Protein AF-A0A4R3QCR0-F1 (afdb_monomer_lite)

Organism: Rhizobium sullae (NCBI:txid50338)

Sequence (129 aa):
MRGSAAILLAMLLVVWSATFSAAKERLPPVQENGTRQLECAALYRLLVEIYPANWQTIRRESMNDRYVLLRSVGRRNLQRAGKAATDADRLMKARITQYIQLAENNEVRRLTDRLPACKELYDRALHED

Radius of gyration: 22.68 Å; chains: 1; bounding box: 49×73×32 Å

pLDDT: mean 82.56, std 18.25, range [41.56, 98.06]

Foldseek 3Di:
DDDPPPVVVVVVVVVVVPPPPVPVPDQDPLLVLLLLLLLLLLLLVLVLVPDDCPPPVVVSVVSVVSNVLSLVSSLVSCVVSVHDSVVSVVSSVVSNVVVVVCVVVVVVVVSVVCVVVSVVSSVVSVVDD

Structure (mmCIF, N/CA/C/O backbone):
data_AF-A0A4R3QCR0-F1
#
_entry.id   AF-A0A4R3QCR0-F1
#
loop_
_atom_site.group_PDB
_atom_site.id
_atom_site.type_symbol
_atom_site.label_atom_id
_atom_site.label_alt_id
_atom_site.label_comp_id
_atom_site.label_asym_id
_atom_site.label_entity_id
_atom_site.label_seq_id
_atom_site.pdbx_PDB_ins_code
_atom_site.Cartn_x
_atom_site.Cartn_y
_atom_site.Cartn_z
_atom_site.occupancy
_atom_site.B_iso_or_equiv
_atom_site.auth_seq_id
_atom_site.auth_comp_id
_atom_site.auth_asym_id
_atom_site.auth_atom_id
_atom_site.pdbx_PDB_model_num
ATOM 1 N N . MET A 1 1 ? 35.091 58.927 -11.529 1.00 48.56 1 MET A N 1
ATOM 2 C CA . MET A 1 1 ? 34.040 58.254 -12.327 1.00 48.56 1 MET A CA 1
ATOM 3 C C . MET A 1 1 ? 34.282 56.744 -12.312 1.00 48.56 1 MET A C 1
ATOM 5 O O . MET A 1 1 ? 34.982 56.225 -13.167 1.00 48.56 1 MET A O 1
ATOM 9 N N . ARG A 1 2 ? 33.793 56.042 -11.286 1.00 50.00 2 ARG A N 1
ATOM 10 C CA . ARG A 1 2 ? 33.835 54.575 -11.152 1.00 50.00 2 ARG A CA 1
ATOM 11 C C . ARG A 1 2 ? 32.579 54.189 -10.372 1.00 50.00 2 ARG A C 1
ATOM 13 O O . ARG A 1 2 ? 32.546 54.416 -9.172 1.00 50.00 2 ARG A O 1
ATOM 20 N N . GLY A 1 3 ? 31.524 53.731 -11.045 1.00 49.22 3 GLY A N 1
ATOM 21 C CA . GLY A 1 3 ? 30.255 53.473 -10.347 1.00 49.22 3 GLY A CA 1
ATOM 22 C C . GLY A 1 3 ? 29.187 52.663 -11.080 1.00 49.22 3 GLY A C 1
ATOM 23 O O . GLY A 1 3 ? 28.200 52.310 -10.451 1.00 49.22 3 GLY A O 1
ATOM 24 N N . SER A 1 4 ? 29.352 52.321 -12.362 1.00 55.62 4 SER A N 1
ATOM 25 C CA . SER A 1 4 ? 28.221 51.786 -13.150 1.00 55.62 4 SER A CA 1
ATOM 26 C C . SER A 1 4 ? 28.352 50.325 -13.593 1.00 55.62 4 SER A C 1
ATOM 28 O O . SER A 1 4 ? 27.378 49.761 -14.073 1.00 55.62 4 SER A O 1
ATOM 30 N N . ALA A 1 5 ? 29.506 49.673 -13.412 1.00 49.84 5 ALA A N 1
ATOM 31 C CA . ALA A 1 5 ? 29.703 48.297 -13.891 1.00 49.84 5 ALA A CA 1
ATOM 32 C C . ALA A 1 5 ? 29.231 47.214 -12.898 1.00 49.84 5 ALA A C 1
ATOM 34 O O . ALA A 1 5 ? 28.810 46.139 -13.315 1.00 49.84 5 ALA A O 1
ATOM 35 N N . ALA A 1 6 ? 29.253 47.489 -11.589 1.00 50.25 6 ALA A N 1
ATOM 36 C CA . ALA A 1 6 ? 28.913 46.489 -10.570 1.00 50.25 6 ALA A CA 1
ATOM 37 C C . ALA A 1 6 ? 27.398 46.230 -10.444 1.00 50.25 6 ALA A C 1
ATOM 39 O O . ALA A 1 6 ? 26.985 45.137 -10.070 1.00 50.25 6 ALA A O 1
ATOM 40 N N . ILE A 1 7 ? 26.562 47.212 -10.795 1.00 49.41 7 ILE A N 1
ATOM 41 C CA . ILE A 1 7 ? 25.100 47.122 -10.643 1.00 49.41 7 ILE A CA 1
ATOM 42 C C . ILE A 1 7 ? 24.472 46.285 -11.772 1.00 49.41 7 ILE A C 1
ATOM 44 O O . ILE A 1 7 ? 23.517 45.547 -11.540 1.00 49.41 7 ILE A O 1
ATOM 48 N N . LEU A 1 8 ? 25.057 46.314 -12.975 1.00 47.03 8 LEU A N 1
ATOM 49 C CA . LEU A 1 8 ? 24.573 45.533 -14.120 1.00 47.03 8 LEU A CA 1
ATOM 50 C C . LEU A 1 8 ? 24.821 44.022 -13.969 1.00 47.03 8 LEU A C 1
ATOM 52 O O . LEU A 1 8 ? 23.990 43.230 -14.408 1.00 47.03 8 LEU A O 1
ATOM 56 N N . LEU A 1 9 ? 25.898 43.603 -13.291 1.00 47.38 9 LEU A N 1
ATOM 57 C CA . LEU A 1 9 ? 26.158 42.176 -13.045 1.00 47.38 9 LEU A CA 1
ATOM 58 C C . LEU A 1 9 ? 25.223 41.567 -11.986 1.00 47.38 9 LEU A C 1
ATOM 60 O O . LEU A 1 9 ? 24.875 40.392 -12.080 1.00 47.38 9 LEU A O 1
ATOM 64 N N . ALA A 1 10 ? 24.777 42.356 -11.005 1.00 48.62 10 ALA A N 1
ATOM 65 C CA . ALA A 1 10 ? 23.866 41.877 -9.966 1.00 48.62 10 ALA A CA 1
ATOM 66 C C . ALA A 1 10 ? 22.436 41.654 -10.496 1.00 48.62 10 ALA A C 1
ATOM 68 O O . ALA A 1 10 ? 21.767 40.713 -10.074 1.00 48.62 10 ALA A O 1
ATOM 69 N N . MET A 1 11 ? 21.974 42.455 -11.465 1.00 44.78 11 MET A N 1
ATOM 70 C CA . MET A 1 11 ? 20.643 42.269 -12.062 1.00 44.78 11 MET A CA 1
ATOM 71 C C . MET A 1 11 ? 20.553 41.041 -12.982 1.00 44.78 11 MET A C 1
ATOM 73 O O . MET A 1 11 ? 19.500 40.410 -13.044 1.00 44.78 11 MET A O 1
ATOM 77 N N . LEU A 1 12 ? 21.648 40.638 -13.635 1.00 46.03 12 LEU A N 1
ATOM 78 C CA . LEU A 1 12 ? 21.669 39.436 -14.483 1.00 46.03 12 LEU A CA 1
ATOM 79 C C . LEU A 1 12 ? 21.646 38.122 -13.681 1.00 46.03 12 LEU A C 1
ATOM 81 O O . LEU A 1 12 ? 21.138 37.119 -14.177 1.00 46.03 12 LEU A O 1
ATOM 85 N N . LEU A 1 13 ? 22.115 38.126 -12.429 1.00 45.19 13 LEU A N 1
ATOM 86 C CA . LEU A 1 13 ? 22.075 36.946 -11.553 1.00 45.19 13 LEU A CA 1
ATOM 87 C C . LEU A 1 13 ? 20.713 36.740 -10.867 1.00 45.19 13 LEU A C 1
ATOM 89 O O . LEU A 1 13 ? 20.330 35.604 -10.591 1.00 45.19 13 LEU A O 1
ATOM 93 N N . VAL A 1 14 ? 19.938 37.806 -10.645 1.00 47.31 14 VAL A N 1
ATOM 94 C CA . VAL A 1 14 ? 18.606 37.696 -10.019 1.00 47.31 14 VAL A CA 1
ATOM 95 C C . VAL A 1 14 ? 17.555 37.181 -11.011 1.00 47.31 14 VAL A C 1
ATOM 97 O O . VAL A 1 14 ? 16.665 36.423 -10.627 1.00 47.31 14 VAL A O 1
ATOM 100 N N . VAL A 1 15 ? 17.685 37.491 -12.305 1.00 47.94 15 VAL A N 1
ATOM 101 C CA . VAL A 1 15 ? 16.725 37.037 -13.333 1.00 47.94 15 VAL A CA 1
ATOM 102 C C . VAL A 1 15 ? 16.910 35.557 -13.704 1.00 47.94 15 VAL A C 1
ATOM 104 O O . VAL A 1 15 ? 15.955 34.910 -14.133 1.00 47.94 15 VAL A O 1
ATOM 107 N N . TRP A 1 16 ? 18.081 34.960 -13.450 1.00 41.56 16 TRP A N 1
ATOM 108 C CA . TRP A 1 16 ? 18.296 33.521 -13.670 1.00 41.56 16 TRP A CA 1
ATOM 109 C C . TRP A 1 16 ? 17.837 32.629 -12.505 1.00 41.56 16 TRP A C 1
ATOM 111 O O . TRP A 1 16 ? 17.959 31.411 -12.567 1.00 41.56 16 TRP A O 1
ATOM 121 N N . SER A 1 17 ? 17.266 33.216 -11.449 1.00 43.81 17 SER A N 1
ATOM 122 C CA . SER A 1 17 ? 16.743 32.462 -10.299 1.00 43.81 17 SER A CA 1
ATOM 123 C C . SER A 1 17 ? 15.225 32.221 -10.364 1.00 43.81 17 SER A C 1
ATOM 125 O O . SER A 1 17 ? 14.676 31.552 -9.494 1.00 43.81 17 SER A O 1
ATOM 127 N N . ALA A 1 18 ? 14.528 32.746 -11.381 1.00 45.50 18 ALA A N 1
ATOM 128 C CA . ALA A 1 18 ? 13.062 32.836 -11.393 1.00 45.50 18 ALA A CA 1
ATOM 129 C C . ALA A 1 18 ? 12.346 31.988 -12.467 1.00 45.50 18 ALA A C 1
ATOM 131 O O . ALA A 1 18 ? 11.178 32.234 -12.758 1.00 45.50 18 ALA A O 1
ATOM 132 N N . THR A 1 19 ? 13.000 30.981 -13.060 1.00 50.78 19 THR A N 1
ATOM 133 C CA . THR A 1 19 ? 12.346 30.048 -14.010 1.00 50.78 19 THR A CA 1
ATOM 134 C C . THR A 1 19 ? 12.459 28.570 -13.644 1.00 50.78 19 THR A C 1
ATOM 136 O O . THR A 1 19 ? 11.952 27.724 -14.377 1.00 50.78 19 THR A O 1
ATOM 139 N N . PHE A 1 20 ? 12.976 28.232 -12.459 1.00 47.97 20 PHE A N 1
ATOM 140 C CA . PHE A 1 20 ? 12.689 26.934 -11.841 1.00 47.97 20 PHE A CA 1
ATOM 141 C C . PHE A 1 20 ? 11.286 26.975 -11.222 1.00 47.97 20 PHE A C 1
ATOM 143 O O . PHE A 1 20 ? 11.092 26.943 -10.009 1.00 47.97 20 PHE A O 1
ATOM 150 N N . SER A 1 21 ? 10.274 27.057 -12.089 1.00 46.69 21 SER A N 1
ATOM 151 C CA . SER A 1 21 ? 8.962 26.520 -11.744 1.00 46.69 21 SER A CA 1
ATOM 152 C C . SER A 1 21 ? 9.188 25.075 -11.327 1.00 46.69 21 SER A C 1
ATOM 154 O O . SER A 1 21 ? 9.714 24.283 -12.108 1.00 46.69 21 SER A O 1
ATOM 156 N N . ALA A 1 22 ? 8.830 24.752 -10.086 1.00 48.81 22 ALA A N 1
ATOM 157 C CA . ALA A 1 22 ? 8.819 23.403 -9.550 1.00 48.81 22 ALA A CA 1
ATOM 158 C C . ALA A 1 22 ? 7.831 22.541 -10.354 1.00 48.81 22 ALA A C 1
ATOM 160 O O . ALA A 1 22 ? 6.705 22.280 -9.930 1.00 48.81 22 ALA A O 1
ATOM 161 N N . ALA A 1 23 ? 8.235 22.113 -11.549 1.00 51.41 23 ALA A N 1
ATOM 162 C CA . ALA A 1 23 ? 7.595 21.029 -12.256 1.00 51.41 23 ALA A CA 1
ATOM 163 C C . ALA A 1 23 ? 7.805 19.803 -11.372 1.00 51.41 23 ALA A C 1
ATOM 165 O O . ALA A 1 23 ? 8.915 19.291 -11.253 1.00 51.41 23 ALA A O 1
ATOM 166 N N . LYS A 1 24 ? 6.749 19.408 -10.661 1.00 55.88 24 LYS A N 1
ATOM 167 C CA . LYS A 1 24 ? 6.708 18.204 -9.836 1.00 55.88 24 LYS A CA 1
ATOM 168 C C . LYS A 1 24 ? 7.188 17.052 -10.716 1.00 55.88 24 LYS A C 1
ATOM 170 O O . LYS A 1 24 ? 6.463 16.658 -11.628 1.00 55.88 24 LYS A O 1
ATOM 175 N N . GLU A 1 25 ? 8.425 16.608 -10.510 1.00 61.38 25 GLU A N 1
ATOM 176 C CA . GLU A 1 25 ? 9.076 15.632 -11.378 1.00 61.38 25 GLU A CA 1
ATOM 177 C C . GLU A 1 25 ? 8.193 14.385 -11.433 1.00 61.38 25 GLU A C 1
ATOM 179 O O . GLU A 1 25 ? 7.964 13.705 -10.427 1.00 61.38 25 GLU A O 1
ATOM 184 N N . ARG A 1 26 ? 7.562 14.167 -12.589 1.00 75.94 26 ARG A N 1
ATOM 185 C CA . ARG A 1 26 ? 6.602 13.084 -12.757 1.00 75.94 26 ARG A CA 1
ATOM 186 C C . ARG A 1 26 ? 7.407 11.800 -12.838 1.00 75.94 26 ARG A C 1
ATOM 188 O O . ARG A 1 26 ? 8.263 11.664 -13.709 1.00 75.94 26 ARG A O 1
ATOM 195 N N . LEU A 1 27 ? 7.150 10.879 -11.914 1.00 80.19 27 LEU A N 1
ATOM 196 C CA . LEU A 1 27 ? 7.825 9.588 -11.925 1.00 80.19 27 LEU A CA 1
ATOM 197 C C . LEU A 1 27 ? 7.560 8.874 -13.260 1.00 80.19 27 LEU A C 1
ATOM 199 O O . LEU A 1 27 ? 6.458 8.997 -13.805 1.00 80.19 27 LEU A O 1
ATOM 203 N N . PRO A 1 28 ? 8.524 8.089 -13.771 1.00 89.00 28 PRO A N 1
ATOM 204 C CA . PRO A 1 28 ? 8.265 7.195 -14.889 1.00 89.00 28 PRO A CA 1
ATOM 205 C C . PRO A 1 28 ? 7.031 6.323 -14.595 1.00 89.00 28 PRO A C 1
ATOM 207 O O . PRO A 1 28 ? 6.899 5.857 -13.457 1.00 89.00 28 PRO A O 1
ATOM 210 N N . PRO A 1 29 ? 6.152 6.038 -15.576 1.00 89.62 29 PRO A N 1
ATOM 211 C CA . PRO A 1 29 ? 4.887 5.336 -15.333 1.00 89.62 29 PRO A CA 1
ATOM 212 C C . PRO A 1 29 ? 5.035 4.012 -14.572 1.00 89.62 29 PRO A C 1
ATOM 214 O O . PRO A 1 29 ? 4.237 3.708 -13.689 1.00 89.62 29 PRO A O 1
ATOM 217 N N . VAL A 1 30 ? 6.096 3.250 -14.854 1.00 89.69 30 VAL A N 1
ATOM 218 C CA . VAL A 1 30 ? 6.402 1.983 -14.167 1.00 89.69 30 VAL A CA 1
ATOM 219 C C . VAL A 1 30 ? 6.744 2.212 -12.690 1.00 89.69 30 VAL A C 1
ATOM 221 O O . VAL A 1 30 ? 6.282 1.472 -11.820 1.00 89.69 30 VAL A O 1
ATOM 224 N N . GLN A 1 31 ? 7.501 3.269 -12.382 1.00 91.81 31 GLN A N 1
ATOM 225 C CA . GLN A 1 31 ? 7.823 3.639 -11.006 1.00 91.81 31 GLN A CA 1
ATOM 226 C C . GLN A 1 31 ? 6.589 4.176 -10.270 1.00 91.81 31 GLN A C 1
ATOM 228 O O . GLN A 1 31 ? 6.372 3.832 -9.106 1.00 91.81 31 GLN A O 1
ATOM 233 N N . GLU A 1 32 ? 5.775 5.004 -10.930 1.00 92.88 32 GLU A N 1
ATOM 234 C CA . GL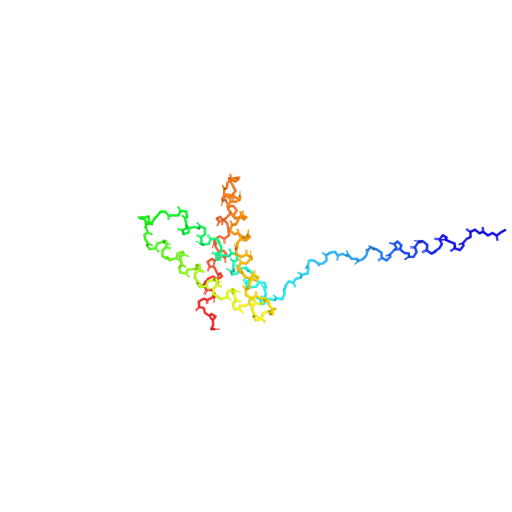U A 1 32 ? 4.525 5.523 -10.367 1.00 92.88 32 GLU A CA 1
ATOM 235 C C . GLU A 1 32 ? 3.564 4.375 -10.030 1.00 92.88 32 GLU A C 1
ATOM 237 O O . GLU A 1 32 ? 3.059 4.303 -8.907 1.00 92.88 32 GLU A O 1
ATOM 242 N N . ASN A 1 33 ? 3.372 3.434 -10.961 1.00 93.50 33 ASN A N 1
ATOM 243 C CA . ASN A 1 33 ? 2.522 2.264 -10.753 1.00 93.50 33 ASN A CA 1
ATOM 244 C C . ASN A 1 33 ? 3.041 1.401 -9.594 1.00 93.50 33 ASN A C 1
ATOM 246 O O . ASN A 1 33 ? 2.285 1.099 -8.671 1.00 93.50 33 ASN A O 1
ATOM 250 N N . GLY A 1 34 ? 4.345 1.096 -9.575 1.00 94.31 34 GLY A N 1
ATOM 251 C CA . GLY A 1 34 ? 4.966 0.338 -8.485 1.00 94.31 34 GLY A CA 1
ATOM 252 C C . GLY A 1 34 ? 4.810 1.017 -7.120 1.00 94.31 34 GLY A C 1
ATOM 253 O O . GLY A 1 34 ? 4.478 0.365 -6.131 1.00 94.31 34 GLY A O 1
ATOM 254 N N . THR A 1 35 ? 4.955 2.344 -7.067 1.00 96.00 35 THR A N 1
ATOM 255 C CA . THR A 1 35 ? 4.744 3.128 -5.839 1.00 96.00 35 THR A CA 1
ATOM 256 C C . THR A 1 35 ? 3.296 3.023 -5.360 1.00 96.00 35 THR A C 1
ATOM 258 O O . THR A 1 35 ? 3.054 2.725 -4.192 1.00 96.00 35 THR A O 1
ATOM 261 N N . ARG A 1 36 ? 2.318 3.206 -6.257 1.00 96.62 36 ARG A N 1
ATOM 262 C CA . ARG A 1 36 ? 0.888 3.111 -5.918 1.00 96.62 36 ARG A CA 1
ATOM 263 C C . ARG A 1 36 ? 0.482 1.705 -5.472 1.00 96.62 36 ARG A C 1
ATOM 265 O O . ARG A 1 36 ? -0.297 1.571 -4.532 1.00 96.62 36 ARG A O 1
ATOM 272 N N . GLN A 1 37 ? 1.025 0.666 -6.104 1.00 97.44 37 GLN A N 1
ATOM 273 C CA . GLN A 1 37 ? 0.806 -0.725 -5.703 1.00 97.44 37 GLN A CA 1
ATOM 274 C C . GLN A 1 37 ? 1.302 -0.964 -4.268 1.00 97.44 37 GLN A C 1
ATOM 276 O O . GLN A 1 37 ? 0.566 -1.505 -3.445 1.00 97.44 37 GLN A O 1
ATOM 281 N N . LEU A 1 38 ? 2.498 -0.479 -3.922 1.00 97.81 38 LEU A N 1
ATOM 282 C CA . LEU A 1 38 ? 3.041 -0.604 -2.565 1.00 97.81 38 LEU A CA 1
ATOM 283 C C . LEU A 1 38 ? 2.292 0.238 -1.523 1.00 97.81 38 LEU A C 1
ATOM 285 O O . LEU A 1 38 ? 2.139 -0.208 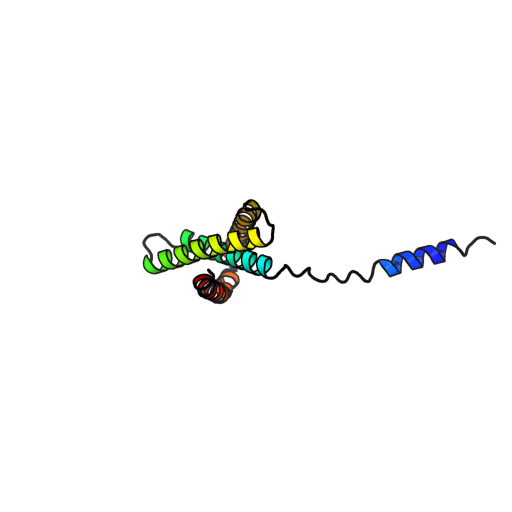-0.387 1.00 97.81 38 LEU A O 1
ATOM 289 N N . GLU A 1 39 ? 1.787 1.417 -1.892 1.00 97.38 39 GLU A N 1
ATOM 290 C CA . GLU A 1 39 ? 0.888 2.203 -1.036 1.00 97.38 39 GLU A CA 1
ATOM 291 C C . GLU A 1 39 ? -0.390 1.429 -0.699 1.00 97.38 39 GLU A C 1
ATOM 293 O O . GLU A 1 39 ? -0.773 1.319 0.464 1.00 97.38 39 GLU A O 1
ATOM 298 N N . CYS A 1 40 ? -1.029 0.833 -1.703 1.00 98.06 40 CYS A N 1
ATOM 299 C CA . CYS A 1 40 ? -2.222 0.023 -1.488 1.00 98.06 40 CYS A CA 1
ATOM 300 C C . CYS A 1 40 ? -1.924 -1.267 -0.712 1.00 98.06 40 CYS A C 1
ATOM 302 O O . CYS A 1 40 ? -2.716 -1.659 0.145 1.00 98.06 40 CYS A O 1
ATOM 304 N N . ALA A 1 41 ? -0.761 -1.889 -0.931 1.00 97.75 41 ALA A N 1
ATOM 305 C CA . ALA A 1 41 ? -0.310 -3.024 -0.130 1.00 97.75 41 ALA A CA 1
ATOM 306 C C . ALA A 1 41 ? -0.141 -2.640 1.350 1.00 97.75 41 ALA A C 1
ATOM 308 O O . ALA A 1 41 ? -0.593 -3.371 2.228 1.00 97.75 41 ALA A O 1
ATOM 309 N N . ALA A 1 42 ? 0.457 -1.480 1.639 1.00 97.38 42 ALA A N 1
ATOM 310 C CA . ALA A 1 42 ? 0.578 -0.957 2.999 1.00 97.38 42 ALA A CA 1
ATOM 311 C C . ALA A 1 42 ? -0.795 -0.738 3.660 1.00 97.38 42 ALA A C 1
ATOM 313 O O . ALA A 1 42 ? -0.977 -1.098 4.822 1.00 97.38 42 ALA A O 1
ATOM 314 N N . LEU A 1 43 ? -1.775 -0.214 2.917 1.00 96.31 43 LEU A N 1
ATOM 315 C CA . LEU A 1 43 ? -3.135 -0.017 3.424 1.00 96.31 43 LEU A CA 1
ATOM 316 C C . LEU A 1 43 ? -3.828 -1.350 3.745 1.00 96.31 43 LEU A C 1
ATOM 318 O O . LEU A 1 43 ? -4.388 -1.503 4.827 1.00 96.31 43 LEU A O 1
ATOM 322 N N . TYR A 1 44 ? -3.759 -2.337 2.847 1.00 95.88 44 TYR A N 1
ATOM 323 C CA . TYR A 1 44 ? -4.334 -3.660 3.115 1.00 95.88 44 TYR A CA 1
ATOM 324 C C . TYR A 1 44 ? -3.632 -4.383 4.262 1.00 95.88 44 TYR A C 1
ATOM 326 O O . TYR A 1 44 ? -4.302 -5.043 5.053 1.00 95.88 44 TYR A O 1
ATOM 334 N N . ARG A 1 45 ? -2.311 -4.218 4.406 1.00 95.19 45 ARG A N 1
ATOM 335 C CA . ARG A 1 45 ? -1.575 -4.763 5.549 1.00 95.19 45 ARG A CA 1
ATOM 336 C C . ARG A 1 45 ? -2.104 -4.205 6.867 1.00 95.19 45 ARG A C 1
ATOM 338 O O . ARG A 1 45 ? -2.384 -4.987 7.769 1.00 95.19 45 ARG A O 1
ATOM 345 N N . LEU A 1 46 ? -2.286 -2.886 6.942 1.00 92.62 46 LEU A N 1
ATOM 346 C CA . LEU A 1 46 ? -2.843 -2.226 8.120 1.00 92.62 46 LEU A CA 1
ATOM 347 C C . LEU A 1 46 ? -4.244 -2.765 8.446 1.00 92.62 46 LEU A C 1
ATOM 349 O O . LEU A 1 46 ? -4.528 -3.101 9.590 1.00 92.62 46 LEU A O 1
ATOM 353 N N . LEU A 1 47 ? -5.109 -2.920 7.440 1.00 90.25 47 LEU A N 1
ATOM 354 C CA . LEU A 1 47 ? -6.441 -3.492 7.649 1.00 90.25 47 LEU A CA 1
ATOM 355 C C . LEU A 1 47 ? -6.376 -4.938 8.170 1.00 90.25 47 LEU A C 1
ATOM 357 O O . LEU A 1 47 ? -7.088 -5.279 9.106 1.00 90.25 47 LEU A O 1
ATOM 361 N N . VAL A 1 48 ? -5.500 -5.788 7.631 1.00 90.94 48 VAL A N 1
ATOM 362 C CA . VAL A 1 48 ? -5.334 -7.174 8.118 1.00 90.94 48 VAL A CA 1
ATOM 363 C C . VAL A 1 48 ? -4.870 -7.232 9.578 1.00 90.94 48 VAL A C 1
ATOM 365 O O . VAL A 1 48 ? -5.234 -8.173 10.285 1.00 90.94 48 VAL A O 1
ATOM 368 N N . GLU A 1 49 ? -4.067 -6.260 10.016 1.00 87.69 49 GLU A N 1
ATOM 369 C CA . GLU A 1 49 ? -3.571 -6.163 11.395 1.00 87.69 49 GLU A CA 1
ATOM 370 C C . GLU A 1 49 ? -4.630 -5.636 12.373 1.00 87.69 49 GLU A C 1
ATOM 372 O O . GLU A 1 49 ? -4.675 -6.094 13.511 1.00 87.69 49 GLU A O 1
ATOM 377 N N . ILE A 1 50 ? -5.498 -4.717 11.938 1.00 83.88 50 ILE A N 1
ATOM 378 C CA . ILE A 1 50 ? -6.550 -4.136 12.789 1.00 83.88 50 ILE A CA 1
ATOM 379 C C . ILE A 1 50 ? -7.757 -5.076 12.926 1.00 83.88 50 ILE A C 1
ATOM 381 O O . ILE A 1 50 ? -8.414 -5.091 13.967 1.00 83.88 50 ILE A O 1
ATOM 385 N N . TYR A 1 51 ? -8.080 -5.860 11.893 1.00 76.06 51 TYR A N 1
ATOM 386 C CA . TYR A 1 51 ? -9.212 -6.785 11.956 1.00 76.06 51 TYR A CA 1
ATOM 387 C C . TYR A 1 51 ? -8.855 -8.040 12.773 1.00 76.06 51 TYR A C 1
ATOM 389 O O . TYR A 1 51 ? -7.912 -8.755 12.414 1.00 76.06 51 TYR A O 1
ATOM 397 N N . PRO A 1 52 ? -9.614 -8.363 13.841 1.00 70.31 52 PRO A N 1
ATOM 398 C CA . PRO A 1 52 ? -9.318 -9.523 14.668 1.00 70.31 52 PRO A CA 1
ATOM 399 C C . PRO A 1 52 ? -9.486 -10.819 13.869 1.00 70.31 52 PRO A C 1
ATOM 401 O O . PRO A 1 52 ? -10.332 -10.925 12.981 1.00 70.31 52 PRO A O 1
ATOM 404 N N . ALA A 1 53 ? -8.660 -11.820 14.183 1.00 69.75 53 ALA A N 1
ATOM 405 C CA . ALA A 1 53 ? -8.535 -13.045 13.388 1.00 69.75 53 ALA A CA 1
ATOM 406 C C . ALA A 1 53 ? -9.846 -13.845 13.244 1.00 69.75 53 ALA A C 1
ATOM 408 O O . ALA A 1 53 ? -9.990 -14.606 12.292 1.00 69.75 53 ALA A O 1
ATOM 409 N N . ASN A 1 54 ? -10.795 -13.661 14.165 1.00 71.25 54 ASN A N 1
ATOM 410 C CA . ASN A 1 54 ? -12.106 -14.312 14.185 1.00 71.25 54 ASN A CA 1
ATOM 411 C C . ASN A 1 54 ? -13.223 -13.505 13.490 1.00 71.25 54 ASN A C 1
ATOM 413 O O . ASN A 1 54 ? -14.353 -13.984 13.401 1.00 71.25 54 ASN A O 1
ATOM 417 N N . TRP A 1 55 ? -12.947 -12.295 12.994 1.00 60.75 55 TRP A N 1
ATOM 418 C CA . TRP A 1 55 ? -13.927 -11.484 12.272 1.00 60.75 55 TRP A CA 1
ATOM 419 C C . TRP A 1 55 ? -13.925 -11.851 10.787 1.00 60.75 55 TRP A C 1
ATOM 421 O O . TRP A 1 55 ? -12.945 -11.599 10.093 1.00 60.75 55 TRP A O 1
ATOM 431 N N . GLN A 1 56 ? -15.047 -12.405 10.301 1.00 67.31 56 GLN A N 1
ATOM 432 C CA . GLN A 1 56 ? -15.341 -12.701 8.885 1.00 67.31 56 GLN A CA 1
ATOM 433 C C . GLN A 1 56 ? -14.097 -13.112 8.086 1.00 67.31 56 GLN A C 1
ATOM 435 O O . GLN A 1 56 ? -13.634 -12.360 7.226 1.00 67.31 56 GLN A O 1
ATOM 440 N N . THR A 1 57 ? -13.575 -14.304 8.384 1.00 72.00 57 THR A N 1
ATOM 441 C CA . THR A 1 57 ? -12.323 -14.870 7.856 1.00 72.00 57 THR A CA 1
ATOM 442 C C . THR A 1 57 ? -12.107 -14.579 6.368 1.00 72.00 57 THR A C 1
ATOM 444 O O . THR A 1 57 ? -11.062 -14.053 6.000 1.00 72.00 57 THR A O 1
ATOM 447 N N . ILE A 1 58 ? -13.150 -14.754 5.547 1.00 78.69 58 ILE A N 1
ATOM 448 C CA . ILE A 1 58 ? -13.141 -14.493 4.097 1.00 78.69 58 ILE A CA 1
ATOM 449 C C . ILE A 1 58 ? -12.708 -13.056 3.751 1.00 78.69 58 ILE A C 1
ATOM 451 O O . ILE A 1 58 ? -11.959 -12.833 2.801 1.00 78.69 58 ILE A O 1
ATOM 455 N N . ARG A 1 59 ? -13.155 -12.042 4.505 1.00 84.62 59 ARG A N 1
ATOM 456 C CA . ARG A 1 59 ? -12.762 -10.645 4.253 1.00 84.62 59 ARG A CA 1
ATOM 457 C C . ARG A 1 59 ? -11.301 -10.405 4.599 1.00 84.62 59 ARG A C 1
ATOM 459 O O . ARG A 1 59 ? -10.614 -9.706 3.857 1.00 84.62 59 ARG A O 1
ATOM 466 N N . ARG A 1 60 ? -10.830 -10.962 5.716 1.00 87.44 60 ARG A N 1
ATOM 467 C CA . ARG A 1 60 ? -9.435 -10.825 6.148 1.00 87.44 60 ARG A CA 1
ATOM 468 C C . ARG A 1 60 ? -8.486 -11.542 5.190 1.00 87.44 60 ARG A C 1
ATOM 470 O O . ARG A 1 60 ? -7.471 -10.962 4.819 1.00 87.44 60 ARG A O 1
ATOM 477 N N . GLU A 1 61 ? -8.848 -12.743 4.749 1.00 89.62 61 GLU A N 1
ATOM 478 C CA . GLU A 1 61 ? -8.138 -13.492 3.706 1.00 89.62 61 GLU A CA 1
ATOM 479 C C . GLU A 1 61 ? -8.074 -12.687 2.408 1.00 89.62 61 GLU A C 1
ATOM 481 O O . GLU A 1 61 ? -6.983 -12.403 1.927 1.00 89.62 61 GLU A O 1
ATOM 486 N N . SER A 1 62 ? -9.211 -12.171 1.927 1.00 91.50 62 SER A N 1
ATOM 487 C CA . SER A 1 62 ? -9.240 -11.336 0.721 1.00 91.50 62 SER A CA 1
ATOM 488 C C . SER A 1 62 ? -8.351 -10.089 0.836 1.00 91.50 62 SER A C 1
ATOM 490 O O . SER A 1 62 ? -7.668 -9.722 -0.120 1.00 91.50 62 SER A O 1
ATOM 492 N N . MET A 1 63 ? -8.312 -9.425 1.996 1.00 92.44 63 MET A N 1
ATOM 493 C CA . MET A 1 63 ? -7.403 -8.292 2.220 1.00 92.44 63 MET A CA 1
ATOM 494 C C . MET A 1 63 ? -5.933 -8.726 2.240 1.00 92.44 63 MET A C 1
ATOM 496 O O . MET A 1 63 ? -5.079 -8.014 1.708 1.00 92.44 63 MET A O 1
ATOM 500 N N . ASN A 1 64 ? -5.633 -9.893 2.807 1.00 93.56 64 ASN A N 1
ATOM 501 C CA . ASN A 1 64 ? -4.286 -10.446 2.810 1.00 93.56 64 ASN A CA 1
ATOM 502 C C . ASN A 1 64 ? -3.816 -10.813 1.393 1.00 93.56 64 ASN A C 1
ATOM 504 O O . ASN A 1 64 ? -2.696 -10.465 1.026 1.00 93.56 64 ASN A O 1
ATOM 508 N N . ASP A 1 65 ? -4.672 -11.412 0.569 1.00 95.00 65 ASP A N 1
ATOM 509 C CA . ASP A 1 65 ? -4.348 -11.751 -0.822 1.00 95.00 65 ASP A CA 1
ATOM 510 C C . ASP A 1 65 ? -4.034 -10.499 -1.645 1.00 95.00 65 ASP A C 1
ATOM 512 O O . ASP A 1 65 ? -3.043 -10.446 -2.380 1.00 95.00 65 ASP A O 1
ATOM 516 N N . ARG A 1 66 ? -4.827 -9.435 -1.457 1.00 96.56 66 ARG A N 1
ATOM 517 C CA . ARG A 1 66 ? -4.571 -8.128 -2.080 1.00 96.56 66 ARG A CA 1
ATOM 518 C C . ARG A 1 66 ? -3.240 -7.536 -1.637 1.00 96.56 66 ARG A C 1
ATOM 520 O O . ARG A 1 66 ? -2.496 -7.025 -2.473 1.00 96.56 66 ARG A O 1
ATOM 527 N N . TYR A 1 67 ? -2.924 -7.615 -0.342 1.00 96.56 67 TYR A N 1
ATOM 528 C CA . TYR A 1 67 ? -1.628 -7.197 0.192 1.00 96.56 67 TYR A CA 1
ATOM 529 C C . TYR A 1 67 ? -0.475 -7.962 -0.471 1.00 96.56 67 TYR A C 1
ATOM 531 O O . TYR A 1 67 ? 0.470 -7.335 -0.957 1.00 96.56 67 TYR A O 1
ATOM 539 N N . VAL A 1 68 ? -0.554 -9.295 -0.516 1.00 96.50 68 VAL A N 1
ATOM 540 C CA . VAL A 1 68 ? 0.503 -10.155 -1.062 1.00 96.50 68 VAL A CA 1
ATOM 541 C C . VAL A 1 68 ? 0.742 -9.847 -2.539 1.00 96.50 68 VAL A C 1
ATOM 543 O O . VAL A 1 68 ? 1.891 -9.611 -2.930 1.00 96.50 68 VAL A O 1
ATOM 546 N N . LEU A 1 69 ? -0.322 -9.782 -3.347 1.00 97.25 69 LEU A N 1
ATOM 547 C CA . LEU A 1 69 ? -0.208 -9.512 -4.780 1.00 97.25 69 LEU A CA 1
ATOM 548 C C . LEU A 1 69 ? 0.390 -8.127 -5.042 1.00 97.25 69 LEU A C 1
ATOM 550 O O . LEU A 1 69 ? 1.413 -8.013 -5.719 1.00 97.25 69 LEU A O 1
ATOM 554 N N . LEU A 1 70 ? -0.194 -7.073 -4.465 1.00 97.62 70 LEU A N 1
ATOM 555 C CA . LEU A 1 70 ? 0.245 -5.699 -4.715 1.00 97.62 70 LEU A CA 1
ATOM 556 C C . LEU A 1 70 ? 1.663 -5.435 -4.199 1.00 97.62 70 LEU A C 1
ATOM 558 O O . LEU A 1 70 ? 2.421 -4.707 -4.840 1.00 97.62 70 LEU A O 1
ATOM 562 N N . ARG A 1 71 ? 2.066 -6.062 -3.085 1.00 96.62 71 ARG A N 1
ATOM 563 C CA . ARG A 1 71 ? 3.455 -6.001 -2.611 1.00 96.62 71 ARG A CA 1
ATOM 564 C C . ARG A 1 71 ? 4.412 -6.632 -3.617 1.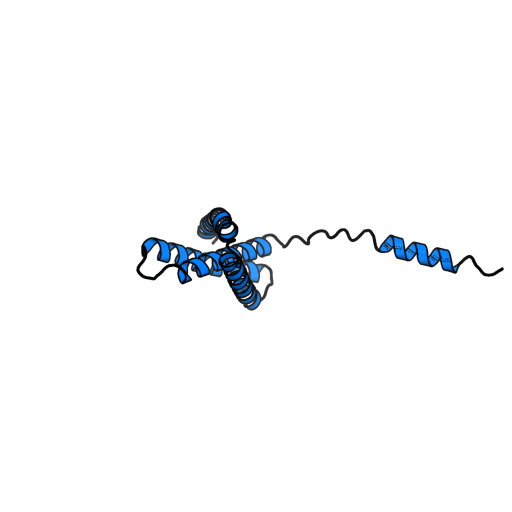00 96.62 71 ARG A C 1
ATOM 566 O O . ARG A 1 71 ? 5.475 -6.073 -3.884 1.00 96.62 71 ARG A O 1
ATOM 573 N N . SER A 1 72 ? 4.053 -7.799 -4.144 1.00 95.75 72 SER A N 1
ATOM 574 C CA . SER A 1 72 ? 4.878 -8.540 -5.098 1.00 95.75 72 SER A CA 1
ATOM 575 C C . SER A 1 72 ? 5.038 -7.773 -6.413 1.00 95.75 72 SER A C 1
ATOM 577 O O . SER A 1 72 ? 6.162 -7.466 -6.814 1.00 95.75 72 SER A O 1
ATOM 579 N N . VAL A 1 73 ? 3.927 -7.377 -7.040 1.00 95.69 73 VAL A N 1
ATOM 580 C CA . VAL A 1 73 ? 3.931 -6.642 -8.315 1.00 95.69 73 VAL A CA 1
ATOM 581 C C . VAL A 1 73 ? 4.578 -5.263 -8.151 1.00 95.69 73 VAL A C 1
ATOM 583 O O . VAL A 1 73 ? 5.439 -4.890 -8.946 1.00 95.69 73 VAL A O 1
ATOM 586 N N . GLY A 1 74 ? 4.276 -4.550 -7.060 1.00 95.50 74 GLY A N 1
ATOM 587 C CA . GLY A 1 74 ? 4.875 -3.249 -6.760 1.00 95.50 74 GLY A CA 1
ATOM 588 C C . GLY A 1 74 ? 6.396 -3.302 -6.611 1.00 95.50 74 GLY A C 1
ATOM 589 O O . GLY A 1 74 ? 7.104 -2.461 -7.167 1.00 95.50 74 GLY A O 1
ATOM 590 N N . ARG A 1 75 ? 6.923 -4.335 -5.935 1.00 95.50 75 ARG A N 1
ATOM 591 C CA . ARG A 1 75 ? 8.372 -4.591 -5.852 1.00 95.50 75 ARG A CA 1
ATOM 592 C C . ARG A 1 75 ? 8.980 -4.839 -7.230 1.00 95.50 75 ARG A C 1
ATOM 594 O O . ARG A 1 75 ? 9.994 -4.219 -7.544 1.00 95.50 75 ARG A O 1
ATOM 601 N N . ARG A 1 76 ? 8.361 -5.695 -8.053 1.00 94.50 76 ARG A N 1
ATOM 602 C CA . ARG A 1 76 ? 8.841 -5.978 -9.418 1.00 94.50 76 ARG A CA 1
ATOM 603 C C . ARG A 1 76 ? 8.858 -4.720 -10.281 1.00 94.50 76 ARG A C 1
ATOM 605 O O . ARG A 1 76 ? 9.843 -4.466 -10.964 1.00 94.50 76 ARG A O 1
ATOM 612 N N . ASN A 1 77 ? 7.809 -3.904 -10.218 1.00 94.19 77 ASN A N 1
ATOM 613 C CA . ASN A 1 77 ? 7.719 -2.665 -10.987 1.00 94.19 77 ASN A CA 1
ATOM 614 C C . ASN A 1 77 ? 8.756 -1.627 -10.531 1.00 94.19 77 ASN A C 1
ATOM 616 O O . ASN A 1 77 ? 9.418 -1.022 -11.371 1.00 94.19 77 ASN A O 1
ATOM 620 N N . LEU A 1 78 ? 9.003 -1.482 -9.225 1.00 93.38 78 LEU A N 1
ATOM 621 C CA . LEU A 1 78 ? 10.102 -0.637 -8.748 1.00 93.38 78 LEU A CA 1
ATOM 622 C C . LEU A 1 78 ? 11.478 -1.148 -9.203 1.00 93.38 78 LEU A C 1
ATOM 624 O O . LEU A 1 78 ? 12.307 -0.347 -9.630 1.00 93.38 78 LEU A O 1
ATOM 628 N N . GLN A 1 79 ? 11.710 -2.462 -9.178 1.00 93.69 79 GLN A N 1
ATOM 629 C CA . GLN A 1 79 ? 12.953 -3.060 -9.679 1.00 93.69 79 GLN A CA 1
ATOM 630 C C . GLN A 1 79 ? 13.138 -2.833 -11.186 1.00 93.69 79 GLN A C 1
ATOM 632 O O . GLN A 1 79 ? 14.220 -2.436 -11.610 1.00 93.69 79 GLN A O 1
ATOM 637 N N . ARG A 1 80 ? 12.081 -3.008 -11.993 1.00 92.19 80 ARG A N 1
ATOM 638 C CA . ARG A 1 80 ? 12.078 -2.693 -13.436 1.00 92.19 80 ARG A CA 1
ATOM 639 C C . ARG A 1 80 ? 12.373 -1.214 -13.704 1.00 92.19 80 ARG A C 1
ATOM 641 O O . ARG A 1 80 ? 12.994 -0.889 -14.707 1.00 92.19 80 ARG A O 1
ATOM 648 N N . ALA A 1 81 ? 11.974 -0.329 -12.793 1.00 91.81 81 ALA A N 1
ATOM 649 C CA . ALA A 1 81 ? 12.309 1.093 -12.827 1.00 91.81 81 ALA A CA 1
ATOM 650 C C . ALA A 1 81 ? 13.718 1.421 -12.279 1.00 91.81 81 ALA A C 1
ATOM 652 O O . ALA A 1 81 ? 14.032 2.591 -12.061 1.00 91.81 81 ALA A O 1
ATOM 653 N N . GLY A 1 82 ? 14.559 0.415 -12.017 1.00 91.75 82 GLY A N 1
ATOM 654 C CA . GLY A 1 82 ? 15.934 0.590 -11.540 1.00 91.75 82 GLY A CA 1
ATOM 655 C C . GLY A 1 82 ? 16.062 0.930 -10.052 1.00 91.75 82 GLY A C 1
ATOM 656 O O . GLY A 1 82 ? 17.125 1.373 -9.621 1.00 91.75 82 GLY A O 1
ATOM 657 N N . LYS A 1 83 ? 15.003 0.760 -9.249 1.00 91.62 83 LYS A N 1
ATOM 658 C CA . LYS A 1 83 ? 15.053 0.973 -7.792 1.00 91.62 83 LYS A CA 1
ATOM 659 C C . LYS A 1 83 ? 15.520 -0.278 -7.055 1.00 91.62 83 LYS A C 1
ATOM 661 O O . LYS A 1 83 ? 15.279 -1.407 -7.488 1.00 91.62 83 LYS A O 1
ATOM 666 N N . ALA A 1 84 ? 16.153 -0.079 -5.901 1.00 83.00 84 ALA A N 1
ATOM 667 C CA . ALA A 1 84 ? 16.597 -1.188 -5.072 1.00 83.00 84 ALA A CA 1
ATOM 668 C C . ALA A 1 84 ? 15.398 -1.879 -4.405 1.00 83.00 84 ALA A C 1
ATOM 670 O O . ALA A 1 84 ? 14.407 -1.244 -4.045 1.00 83.00 84 ALA A O 1
ATOM 671 N N . ALA A 1 85 ? 15.499 -3.188 -4.155 1.00 79.06 85 ALA A N 1
ATOM 672 C CA . ALA A 1 85 ? 14.456 -3.924 -3.430 1.00 79.06 85 ALA A CA 1
ATOM 673 C C . ALA A 1 85 ? 14.201 -3.347 -2.022 1.00 79.06 85 ALA A C 1
ATOM 675 O O . ALA A 1 85 ? 13.072 -3.359 -1.533 1.00 79.06 85 ALA A O 1
ATOM 676 N N . THR A 1 86 ? 15.244 -2.797 -1.396 1.00 85.94 86 THR A N 1
ATOM 677 C CA . THR A 1 86 ? 15.180 -2.123 -0.094 1.00 85.94 86 THR A CA 1
ATOM 678 C C . THR A 1 86 ? 14.343 -0.843 -0.127 1.00 85.94 86 THR A C 1
ATOM 680 O O . THR A 1 86 ? 13.772 -0.472 0.898 1.00 85.94 86 THR A O 1
ATOM 683 N N . ASP A 1 87 ? 14.201 -0.193 -1.287 1.00 89.19 87 ASP A N 1
ATOM 684 C CA . ASP A 1 87 ? 13.363 1.000 -1.434 1.00 89.19 87 ASP A CA 1
ATOM 685 C C . ASP A 1 87 ? 11.878 0.654 -1.320 1.00 89.19 87 ASP A C 1
ATOM 687 O O . ASP A 1 87 ? 11.115 1.413 -0.725 1.00 89.19 87 ASP A O 1
ATOM 691 N N . ALA A 1 88 ? 11.471 -0.518 -1.816 1.00 90.56 88 ALA A N 1
ATOM 692 C CA . ALA A 1 88 ? 10.095 -0.983 -1.701 1.00 90.56 88 ALA A CA 1
ATOM 693 C C . ALA A 1 88 ? 9.702 -1.245 -0.241 1.00 90.56 88 ALA A C 1
ATOM 695 O O . ALA A 1 88 ? 8.648 -0.794 0.209 1.00 90.56 88 ALA A O 1
ATOM 696 N N . ASP A 1 89 ? 10.564 -1.929 0.518 1.00 91.94 89 ASP A N 1
ATOM 697 C CA . ASP A 1 89 ? 10.309 -2.209 1.935 1.00 91.94 89 ASP A CA 1
ATOM 698 C C . ASP A 1 89 ? 10.345 -0.912 2.773 1.00 91.94 89 ASP A C 1
ATOM 700 O O . ASP A 1 89 ? 9.510 -0.726 3.663 1.00 91.94 89 ASP A O 1
ATOM 704 N N . ARG A 1 90 ? 11.236 0.039 2.443 1.00 94.88 90 ARG A N 1
ATOM 705 C CA . ARG A 1 90 ? 11.270 1.372 3.073 1.00 94.88 90 ARG A CA 1
ATOM 706 C C . ARG A 1 90 ? 9.994 2.167 2.794 1.00 94.88 90 ARG A C 1
ATOM 708 O O . ARG A 1 90 ? 9.421 2.730 3.726 1.00 94.88 90 ARG A O 1
ATOM 715 N N . LEU A 1 91 ? 9.536 2.192 1.540 1.00 95.31 91 LEU A N 1
ATOM 716 C CA . LEU A 1 91 ? 8.297 2.862 1.139 1.00 95.31 91 LEU A CA 1
ATOM 717 C C . LEU A 1 91 ? 7.095 2.266 1.877 1.00 95.31 91 LEU A C 1
ATOM 719 O O . LEU A 1 91 ? 6.293 3.010 2.439 1.00 95.31 91 LEU A O 1
ATOM 723 N N . MET A 1 92 ? 6.991 0.935 1.922 1.00 94.88 92 MET A N 1
ATOM 724 C CA . MET A 1 92 ? 5.919 0.256 2.648 1.00 94.88 92 MET A CA 1
ATOM 725 C C . MET A 1 92 ? 5.907 0.631 4.128 1.00 94.88 92 MET A C 1
ATOM 727 O O . MET A 1 92 ? 4.861 1.023 4.639 1.00 94.88 92 MET A O 1
ATOM 731 N N . LYS A 1 93 ? 7.061 0.566 4.806 1.00 94.88 93 LYS A N 1
ATOM 732 C CA . LYS A 1 93 ? 7.165 0.939 6.223 1.00 94.88 93 LYS A CA 1
ATOM 733 C C . LYS A 1 93 ? 6.732 2.389 6.449 1.00 94.88 93 LYS A C 1
ATOM 735 O O . LYS A 1 93 ? 5.913 2.644 7.325 1.00 94.88 93 LYS A O 1
ATOM 740 N N . ALA A 1 94 ? 7.220 3.317 5.624 1.00 96.94 94 ALA A N 1
ATOM 741 C CA . ALA A 1 94 ? 6.856 4.729 5.712 1.00 96.94 94 ALA A CA 1
ATOM 742 C C . ALA A 1 94 ? 5.345 4.956 5.523 1.00 96.94 94 ALA A C 1
ATOM 744 O O . ALA A 1 94 ? 4.741 5.742 6.250 1.00 96.94 94 ALA A O 1
ATOM 745 N N . ARG A 1 95 ? 4.717 4.245 4.578 1.00 96.81 95 ARG A N 1
ATOM 746 C CA . ARG A 1 95 ? 3.276 4.362 4.314 1.00 96.81 95 ARG A CA 1
ATOM 747 C C . ARG A 1 95 ? 2.421 3.757 5.417 1.00 96.81 95 ARG A C 1
ATOM 749 O O . ARG A 1 95 ? 1.444 4.388 5.799 1.00 96.81 95 ARG A O 1
ATOM 756 N N . ILE A 1 96 ? 2.810 2.613 5.979 1.00 95.50 96 ILE A N 1
ATOM 757 C CA . ILE A 1 96 ? 2.138 2.043 7.157 1.00 95.50 96 ILE A CA 1
ATOM 758 C C . ILE A 1 96 ? 2.181 3.043 8.317 1.00 95.50 96 ILE A C 1
ATOM 760 O O . ILE A 1 96 ? 1.134 3.361 8.873 1.00 95.50 96 ILE A O 1
ATOM 764 N N . THR A 1 97 ? 3.354 3.609 8.630 1.00 95.94 97 THR A N 1
ATOM 765 C CA . THR A 1 97 ? 3.488 4.629 9.684 1.00 95.94 97 THR A CA 1
ATOM 766 C C . THR A 1 97 ? 2.589 5.839 9.429 1.00 95.94 97 THR A C 1
ATOM 768 O O . THR A 1 97 ? 1.884 6.277 10.332 1.00 95.94 97 THR A O 1
ATOM 771 N N . GLN A 1 98 ? 2.552 6.347 8.196 1.00 96.12 98 GLN A N 1
ATOM 772 C CA . GLN A 1 98 ? 1.672 7.461 7.841 1.00 96.12 98 GLN A CA 1
ATOM 773 C C . GLN A 1 98 ? 0.185 7.105 7.998 1.00 96.12 98 GLN A C 1
ATOM 775 O O . GLN A 1 98 ? -0.605 7.932 8.443 1.00 96.12 98 GLN A O 1
ATOM 780 N N . TYR A 1 99 ? -0.225 5.895 7.619 1.00 95.06 99 TYR A N 1
ATOM 781 C CA . TYR A 1 99 ? -1.621 5.475 7.737 1.00 95.06 99 TYR A CA 1
ATOM 782 C C . TYR A 1 99 ? -2.046 5.255 9.186 1.00 95.06 99 TYR A C 1
ATOM 784 O O . TYR A 1 99 ? -3.178 5.592 9.523 1.00 95.06 99 TYR A O 1
ATOM 792 N N . ILE A 1 100 ? -1.143 4.776 10.044 1.00 93.81 100 ILE A N 1
ATOM 793 C CA . ILE A 1 100 ? -1.366 4.725 11.494 1.00 93.81 100 ILE A CA 1
ATOM 794 C C . ILE A 1 100 ? -1.615 6.139 12.029 1.00 93.81 100 ILE A C 1
ATOM 796 O O . ILE A 1 100 ? -2.643 6.366 12.654 1.00 93.81 100 ILE A O 1
ATOM 800 N N . GLN A 1 101 ? -0.768 7.112 11.676 1.00 94.75 101 GLN A N 1
ATOM 801 C CA . GLN A 1 101 ? -0.956 8.511 12.091 1.00 94.75 101 GLN A CA 1
ATOM 802 C C . GLN A 1 101 ? -2.298 9.089 11.617 1.00 94.75 101 GLN A C 1
ATOM 804 O O . GLN A 1 101 ? -2.982 9.772 12.374 1.00 94.75 101 GLN A O 1
ATOM 809 N N . LEU A 1 102 ? -2.714 8.803 10.377 1.00 93.75 102 LEU A N 1
ATOM 810 C CA . LEU A 1 102 ? -4.032 9.220 9.884 1.00 93.75 102 LEU A CA 1
ATOM 811 C C . LEU A 1 102 ? -5.173 8.575 10.684 1.00 93.75 102 LEU A C 1
ATOM 813 O O . LEU A 1 102 ? -6.173 9.235 10.957 1.00 93.75 102 LEU A O 1
ATOM 817 N N . ALA A 1 103 ? -5.044 7.300 11.056 1.00 89.06 103 ALA A N 1
ATOM 818 C CA . ALA A 1 103 ? -6.046 6.617 11.865 1.00 89.06 103 ALA A CA 1
ATOM 819 C C . ALA A 1 103 ? -6.129 7.206 13.285 1.00 89.06 103 ALA A C 1
ATOM 821 O O . ALA A 1 103 ? -7.228 7.480 13.761 1.00 89.06 103 ALA A O 1
ATOM 822 N N . GLU A 1 104 ? -4.983 7.468 13.917 1.00 91.81 104 GLU A N 1
ATOM 823 C CA . GLU A 1 104 ? -4.877 8.084 15.248 1.00 91.81 104 GLU A CA 1
ATOM 824 C C . GLU A 1 104 ? -5.433 9.518 15.277 1.00 91.81 104 GLU A C 1
ATOM 826 O O . GLU A 1 104 ? -6.066 9.919 16.251 1.00 91.81 104 GLU A O 1
ATOM 831 N N . ASN A 1 105 ? -5.286 10.270 14.182 1.00 93.81 105 ASN A N 1
ATOM 832 C CA . ASN A 1 105 ? -5.791 11.641 14.051 1.00 93.81 105 ASN A CA 1
ATOM 833 C C . ASN A 1 105 ? -7.280 11.728 13.654 1.00 93.81 105 ASN A C 1
AT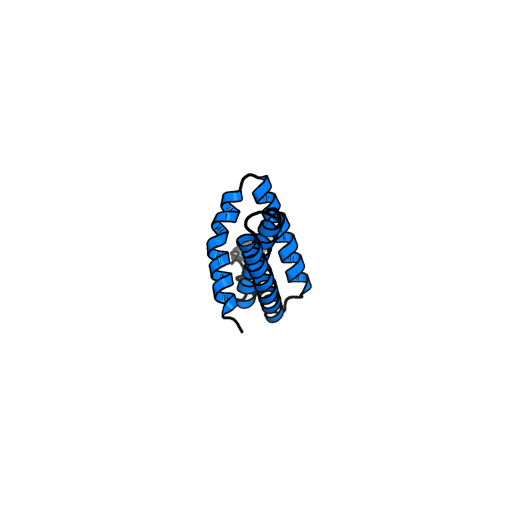OM 835 O O . ASN A 1 105 ? -7.748 12.795 13.256 1.00 93.81 105 ASN A O 1
ATOM 839 N N . ASN A 1 106 ? -8.042 10.630 13.737 1.00 89.38 106 ASN A N 1
ATOM 840 C CA . ASN A 1 106 ? -9.441 10.538 13.291 1.00 89.38 106 ASN A CA 1
ATOM 841 C C . ASN A 1 106 ? -9.654 10.853 11.794 1.00 89.38 106 ASN A C 1
ATOM 843 O O . ASN A 1 106 ? -10.757 11.187 11.359 1.00 89.38 106 ASN A O 1
ATOM 847 N N . GLU A 1 107 ? -8.623 10.684 10.965 1.00 92.00 107 GLU A N 1
ATOM 848 C CA . GLU A 1 107 ? -8.673 10.906 9.516 1.00 92.00 107 GLU A CA 1
ATOM 849 C C . GLU A 1 107 ? -8.940 9.611 8.730 1.00 92.00 107 GLU A C 1
ATOM 851 O O . GLU A 1 107 ? -8.607 9.500 7.548 1.00 92.00 107 GLU A O 1
ATOM 856 N N . VAL A 1 108 ? -9.590 8.625 9.358 1.00 87.75 108 VAL A N 1
ATOM 857 C CA . VAL A 1 108 ? -9.918 7.311 8.766 1.00 87.75 108 VAL A CA 1
ATOM 858 C C . VAL A 1 108 ? -10.686 7.446 7.446 1.00 87.75 108 VAL A C 1
ATOM 860 O O . VAL A 1 108 ? -10.513 6.633 6.536 1.00 87.75 108 VAL A O 1
ATOM 863 N N . ARG A 1 109 ? -11.469 8.521 7.276 1.00 91.25 109 ARG A N 1
ATOM 864 C CA . ARG A 1 109 ? -12.130 8.834 6.002 1.00 91.25 109 ARG A CA 1
ATOM 865 C C . ARG A 1 109 ? -11.134 8.911 4.838 1.00 91.25 109 ARG A C 1
ATOM 867 O O . ARG A 1 109 ? -11.355 8.275 3.817 1.00 91.25 109 ARG A O 1
ATOM 874 N N . ARG A 1 110 ? -9.973 9.548 5.028 1.00 91.12 110 ARG A N 1
ATOM 875 C CA . ARG A 1 110 ? -8.918 9.635 3.999 1.00 91.12 110 ARG A CA 1
ATOM 876 C C . ARG A 1 110 ? -8.340 8.269 3.622 1.00 91.12 110 ARG A C 1
ATOM 878 O O . ARG A 1 110 ? -7.901 8.085 2.489 1.00 91.12 110 ARG A O 1
ATOM 885 N N . LEU A 1 111 ? -8.318 7.317 4.558 1.00 90.38 111 LEU A N 1
ATOM 886 C CA . LEU A 1 111 ? -7.890 5.939 4.296 1.00 90.38 111 LEU A CA 1
ATOM 887 C C . LEU A 1 111 ? -8.970 5.164 3.534 1.00 90.38 111 LEU A C 1
ATOM 889 O O . LEU A 1 111 ? -8.665 4.474 2.564 1.00 90.38 111 LEU A O 1
ATOM 893 N N . THR A 1 112 ? -10.232 5.304 3.941 1.00 89.69 112 THR A N 1
ATOM 894 C CA . THR A 1 112 ? -11.361 4.609 3.299 1.00 89.69 112 THR A CA 1
ATOM 895 C C . THR A 1 112 ? -11.634 5.109 1.879 1.00 89.69 112 THR A C 1
ATOM 897 O O . THR A 1 112 ? -11.850 4.285 0.992 1.00 89.69 112 THR A O 1
ATOM 900 N N . ASP A 1 113 ? -11.481 6.410 1.616 1.00 94.75 113 ASP A N 1
ATOM 901 C CA . ASP A 1 113 ? -11.618 7.010 0.279 1.00 94.75 113 ASP A CA 1
ATOM 902 C C . ASP A 1 113 ? -10.575 6.476 -0.727 1.00 94.75 113 ASP A C 1
ATOM 904 O O . ASP A 1 113 ? -10.779 6.527 -1.940 1.00 94.75 113 ASP A O 1
ATOM 908 N N . ARG A 1 114 ? -9.453 5.915 -0.247 1.00 94.62 114 ARG A N 1
ATOM 909 C CA . ARG A 1 114 ?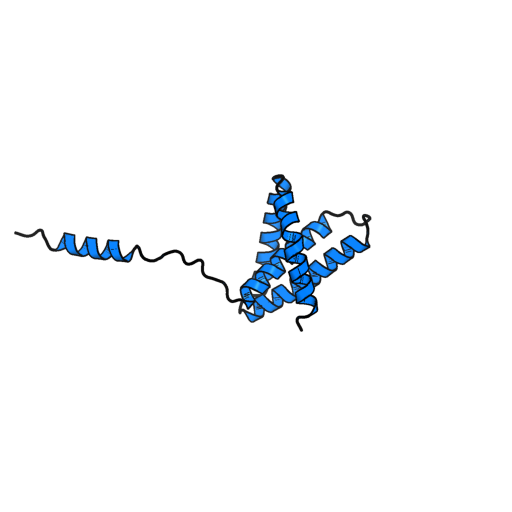 -8.423 5.286 -1.095 1.00 94.62 114 ARG A CA 1
ATOM 910 C C . ARG A 1 114 ? -8.766 3.853 -1.510 1.00 94.62 114 ARG A C 1
ATOM 912 O O . ARG A 1 114 ? -8.193 3.355 -2.481 1.00 94.62 114 ARG A O 1
ATOM 919 N N . LEU A 1 115 ? -9.668 3.171 -0.799 1.00 94.38 115 LEU A N 1
ATOM 920 C CA . LEU A 1 115 ? -9.948 1.747 -1.019 1.00 94.38 115 LEU A CA 1
ATOM 921 C C . LEU A 1 115 ? -10.478 1.414 -2.422 1.00 94.38 115 LEU A C 1
ATOM 923 O O . LEU A 1 115 ? -10.029 0.397 -2.957 1.00 94.38 115 LEU A O 1
ATOM 927 N N . PRO A 1 116 ? -11.356 2.221 -3.056 1.00 96.00 116 PRO A N 1
ATOM 928 C CA . PRO A 1 116 ? -11.797 1.964 -4.427 1.00 96.00 116 PRO A CA 1
ATOM 929 C C . PRO A 1 116 ? -10.633 1.957 -5.425 1.00 96.00 116 PRO A C 1
ATOM 931 O O . PRO A 1 116 ? -10.459 0.988 -6.159 1.00 96.00 116 PRO A O 1
ATOM 934 N N . ALA A 1 117 ? -9.755 2.962 -5.366 1.00 96.50 117 ALA A N 1
ATOM 935 C CA . ALA A 1 117 ? -8.581 3.038 -6.237 1.00 96.50 117 ALA A CA 1
ATOM 936 C C . ALA A 1 117 ? -7.592 1.882 -5.994 1.00 96.50 117 ALA A C 1
ATOM 938 O O . ALA A 1 117 ? -6.947 1.398 -6.925 1.00 96.50 117 ALA A O 1
ATOM 939 N N . CYS A 1 118 ? -7.470 1.415 -4.747 1.00 97.25 118 CYS A N 1
ATOM 940 C CA . CYS A 1 118 ? -6.664 0.238 -4.429 1.00 97.25 118 CYS A CA 1
ATOM 941 C C . CYS A 1 118 ? -7.280 -1.064 -4.944 1.00 97.25 118 CYS A C 1
ATOM 943 O O . CYS A 1 118 ? -6.542 -1.944 -5.384 1.00 97.25 118 CYS A O 1
ATOM 945 N N . LYS A 1 119 ? -8.613 -1.171 -4.942 1.00 96.12 119 LYS A N 1
ATOM 946 C CA . LYS A 1 119 ? -9.317 -2.293 -5.562 1.00 96.12 119 LYS A CA 1
ATOM 947 C C . LYS A 1 119 ? -9.069 -2.314 -7.073 1.00 96.12 119 LYS A C 1
ATOM 949 O O . LYS A 1 119 ? -8.672 -3.346 -7.590 1.00 96.12 119 LYS A O 1
ATOM 954 N N . GLU A 1 120 ? -9.206 -1.181 -7.757 1.00 96.25 120 GLU A N 1
ATOM 955 C CA . GLU A 1 120 ? -8.930 -1.079 -9.200 1.00 96.25 120 GLU A CA 1
ATOM 956 C C . GLU A 1 120 ? -7.475 -1.426 -9.549 1.00 96.25 120 GLU A C 1
ATOM 958 O O . GLU A 1 120 ? -7.196 -2.049 -10.572 1.00 96.25 120 GLU A O 1
ATOM 963 N N . LEU A 1 121 ? -6.519 -1.023 -8.706 1.00 96.19 121 LEU A N 1
ATOM 964 C CA . LEU A 1 121 ? -5.116 -1.409 -8.867 1.00 96.19 121 LEU A CA 1
ATOM 965 C C . LEU A 1 121 ? -4.905 -2.914 -8.698 1.00 96.19 121 LEU A C 1
ATOM 967 O O . LEU A 1 121 ? -4.135 -3.494 -9.457 1.00 96.19 121 LEU A O 1
ATOM 971 N N . TYR A 1 122 ? -5.576 -3.534 -7.728 1.00 96.38 122 TYR A N 1
ATOM 972 C CA . TYR A 1 122 ? -5.535 -4.980 -7.533 1.00 96.38 122 TYR A CA 1
ATOM 973 C C . TYR A 1 122 ? -6.147 -5.729 -8.719 1.00 96.38 122 TYR A C 1
ATOM 975 O O . TYR A 1 122 ? -5.510 -6.635 -9.245 1.00 96.38 122 TYR A O 1
ATOM 983 N N . ASP A 1 123 ? -7.325 -5.307 -9.181 1.00 95.88 123 ASP A N 1
ATOM 984 C CA . ASP A 1 123 ? -8.009 -5.937 -10.311 1.00 95.88 123 ASP A CA 1
ATOM 985 C C . ASP A 1 123 ? -7.141 -5.878 -11.579 1.00 95.88 123 ASP A C 1
ATOM 987 O O . ASP A 1 123 ? -7.023 -6.864 -12.295 1.00 95.88 123 ASP A O 1
ATOM 991 N N . ARG A 1 124 ? -6.449 -4.757 -11.828 1.00 95.00 124 ARG A N 1
ATOM 992 C CA . ARG A 1 124 ? -5.480 -4.664 -12.934 1.00 95.00 124 ARG A CA 1
ATOM 993 C C . ARG A 1 124 ? -4.261 -5.562 -12.734 1.00 95.00 124 ARG A C 1
ATOM 995 O O . ARG A 1 124 ? -3.819 -6.193 -13.686 1.00 95.00 124 ARG A O 1
ATOM 1002 N N . ALA A 1 125 ? -3.736 -5.642 -11.513 1.00 93.94 125 ALA A N 1
ATOM 1003 C CA . ALA A 1 125 ? -2.569 -6.463 -11.194 1.00 93.94 125 ALA A CA 1
ATOM 1004 C C . ALA A 1 125 ? -2.834 -7.975 -11.318 1.00 93.94 125 ALA A C 1
ATOM 1006 O O . ALA A 1 125 ? -1.886 -8.731 -11.501 1.00 93.94 125 ALA A O 1
ATOM 1007 N N . LEU A 1 126 ? -4.093 -8.425 -11.243 1.00 92.31 126 LEU A N 1
ATOM 1008 C CA . LEU A 1 126 ? -4.472 -9.817 -11.530 1.00 92.31 126 LEU A CA 1
ATO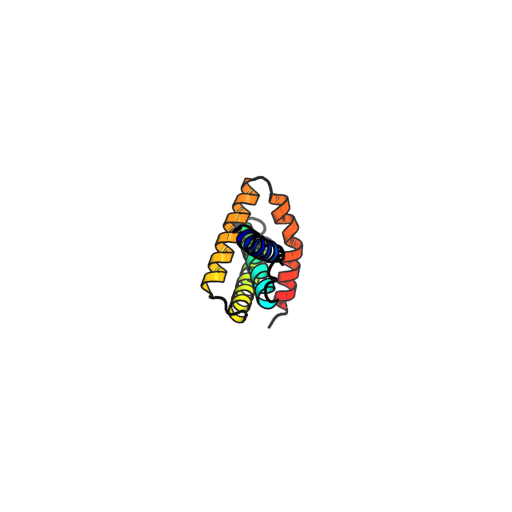M 1009 C C . LEU A 1 126 ? -4.273 -10.208 -13.001 1.00 92.31 126 LEU A C 1
ATOM 1011 O O . LEU A 1 126 ? -4.230 -11.395 -13.309 1.00 92.31 126 LEU A O 1
ATOM 1015 N N . HIS A 1 127 ? -4.173 -9.222 -13.891 1.00 88.31 127 HIS A N 1
ATOM 1016 C CA . HIS A 1 127 ? -4.028 -9.408 -15.332 1.00 88.31 127 HIS A CA 1
ATOM 1017 C C . HIS A 1 127 ? -2.652 -8.954 -15.853 1.00 88.31 127 HIS A C 1
ATOM 1019 O O . HIS A 1 127 ? -2.444 -8.920 -17.063 1.00 88.31 127 HIS A O 1
ATOM 1025 N N . GLU A 1 128 ? -1.728 -8.566 -14.964 1.00 72.56 128 GLU A N 1
ATOM 1026 C CA . GLU A 1 128 ? -0.335 -8.257 -15.313 1.00 72.56 128 GLU A CA 1
ATOM 1027 C C . GLU A 1 128 ? 0.527 -9.522 -15.149 1.00 72.56 128 GLU A C 1
ATOM 1029 O O . GLU A 1 128 ? 0.787 -9.945 -14.019 1.00 72.56 128 GLU A O 1
ATOM 1034 N N . ASP A 1 129 ? 0.981 -10.090 -16.273 1.00 52.81 129 ASP A N 1
ATOM 1035 C CA . ASP A 1 129 ? 1.919 -11.228 -16.334 1.00 52.81 129 ASP A CA 1
ATOM 1036 C C . ASP A 1 129 ? 3.328 -10.886 -15.773 1.00 52.81 129 ASP A C 1
ATOM 1038 O O . ASP A 1 129 ? 3.946 -9.853 -16.153 1.00 52.81 129 ASP A O 1
#

Secondary structure (DSSP, 8-state):
---SHHHHHHHHHHHTTS-------PPPHHHHHHHHHHHHHHHHHHHHHHS-TTS-HHHHHHHHHHHHHHHHHHHHHHHHTT--HHHHHHHHHHHHHHHHHHHHTT-HHHHHTTHHHHHHHHHHHTT--